Protein AF-A0A068QUJ1-F1 (afdb_monomer_lite)

Foldseek 3Di:
DDWDDDPNDIDDDAQLVCLLQLFAGQDPVRHGWDWAFQQQAAPGDTDTHHPVCCVVCVVVRDPDDPVDDRNHDPVVVSVVSSVVSSVVSVVVD

Sequence (93 aa):
MTTWRDKGKVIRGTNIERMASGRAPVGYDGKAVNLHHMLQTQHGPIAELSQTFHKTNHKAIHINPNTIPSGIDRAAFNKWREQYWMNRAGDFK

pLDDT: mean 95.73, std 3.54, range [78.56, 98.62]

InterPro domains:
  IPR026834 LHH [PF14411] (14-90)

Secondary structure (DSSP, 8-state):
-EEEEETTEEEEE-HHHHHHTT-PPB-TTSSBPEEEETTSBTTS-EEEE-HHHHHHTHHHH--S-TTSPPBS-HHHHHHHHHHHHHHHGGGG-

Organism: NCBI:txid351671

Radius of gyration: 14.4 Å; chains: 1; bounding box: 30×28×36 Å

Structure (mmCIF, N/CA/C/O backbone):
data_AF-A0A068QUJ1-F1
#
_entry.id   AF-A0A068QUJ1-F1
#
loop_
_atom_site.group_PDB
_atom_site.id
_atom_site.type_symbol
_atom_site.label_atom_id
_atom_site.label_alt_id
_atom_site.label_comp_id
_atom_site.label_asym_id
_atom_site.label_entity_id
_atom_site.label_seq_id
_atom_site.pdbx_PDB_ins_code
_atom_site.Cartn_x
_atom_site.Cartn_y
_atom_site.Cartn_z
_atom_site.occupancy
_atom_site.B_iso_or_equiv
_atom_site.auth_seq_id
_atom_site.auth_comp_id
_atom_site.auth_asym_id
_atom_site.auth_atom_id
_atom_site.pdbx_PDB_model_num
ATOM 1 N N . MET A 1 1 ? -5.888 1.557 17.764 1.00 84.12 1 MET A N 1
ATOM 2 C CA . MET A 1 1 ? -6.835 2.467 17.076 1.00 84.12 1 MET A CA 1
ATOM 3 C C . MET A 1 1 ? -6.077 3.370 16.113 1.00 84.12 1 MET A C 1
ATOM 5 O O . MET A 1 1 ? -4.933 3.703 16.383 1.00 84.12 1 MET A O 1
ATOM 9 N N . THR A 1 2 ? -6.711 3.751 15.009 1.00 95.19 2 THR A N 1
ATOM 10 C CA . THR A 1 2 ? -6.222 4.645 13.953 1.00 95.19 2 THR A CA 1
ATOM 11 C C . THR A 1 2 ? -7.052 5.926 13.909 1.00 95.19 2 THR A C 1
ATOM 13 O O . THR A 1 2 ? -8.138 5.979 14.487 1.00 95.19 2 THR A O 1
ATOM 16 N N . THR A 1 3 ? -6.552 6.938 13.197 1.00 96.50 3 THR A N 1
ATOM 17 C CA . THR A 1 3 ? -7.232 8.226 13.020 1.00 96.50 3 THR A CA 1
ATOM 18 C C . THR A 1 3 ? -7.199 8.646 11.549 1.00 96.50 3 THR A C 1
ATOM 20 O O . THR A 1 3 ? -6.163 8.513 10.890 1.00 96.50 3 THR A O 1
ATOM 23 N N . TRP A 1 4 ? -8.306 9.154 11.005 1.00 95.44 4 TRP A N 1
ATOM 24 C CA . TRP A 1 4 ? -8.354 9.737 9.656 1.00 95.44 4 TRP A CA 1
ATOM 25 C C . TRP A 1 4 ? -9.283 10.942 9.580 1.00 95.44 4 TRP A C 1
ATOM 27 O O . TRP A 1 4 ? -10.076 11.193 10.482 1.00 95.44 4 TRP A O 1
ATOM 37 N N . ARG A 1 5 ? -9.160 11.701 8.486 1.00 95.44 5 ARG A N 1
ATOM 38 C CA . ARG A 1 5 ? -10.080 12.787 8.151 1.00 95.44 5 ARG A CA 1
ATOM 39 C C . ARG A 1 5 ? -11.075 12.328 7.093 1.00 95.44 5 ARG A C 1
ATOM 41 O O . ARG A 1 5 ? -10.680 11.736 6.084 1.00 95.44 5 ARG A O 1
ATOM 48 N N . ASP A 1 6 ? -12.342 12.641 7.313 1.00 93.38 6 ASP A N 1
ATOM 49 C CA . ASP A 1 6 ? -13.415 12.457 6.342 1.00 93.38 6 ASP A CA 1
ATOM 50 C C . ASP A 1 6 ? -14.350 13.665 6.369 1.00 93.38 6 ASP A C 1
ATOM 52 O O . ASP A 1 6 ? -14.821 14.061 7.434 1.00 93.38 6 ASP A O 1
ATOM 56 N N . LYS A 1 7 ? -14.549 14.305 5.209 1.00 92.62 7 LYS A N 1
ATOM 57 C CA . LYS A 1 7 ? -15.375 15.522 5.062 1.00 92.62 7 LYS A CA 1
ATOM 58 C C . LYS A 1 7 ? -15.114 16.576 6.158 1.00 92.62 7 LYS A C 1
ATOM 60 O O . LYS A 1 7 ? -16.035 17.128 6.751 1.00 92.62 7 LYS A O 1
ATOM 65 N N . GLY A 1 8 ? -13.837 16.808 6.473 1.00 93.25 8 GLY A N 1
ATOM 66 C CA . GLY A 1 8 ? -13.393 17.772 7.490 1.00 93.25 8 GLY A CA 1
ATOM 67 C C . GLY A 1 8 ? -13.429 17.280 8.944 1.00 93.25 8 GLY A C 1
ATOM 68 O O . GLY A 1 8 ? -12.813 17.911 9.800 1.00 93.25 8 GLY A O 1
ATOM 69 N N . LYS A 1 9 ? -14.057 16.137 9.238 1.00 96.38 9 LYS A N 1
ATOM 70 C CA . LYS A 1 9 ? -14.143 15.562 10.589 1.00 96.38 9 LYS A CA 1
ATOM 71 C C . LYS A 1 9 ? -13.001 14.588 10.855 1.00 96.38 9 LYS A C 1
ATOM 73 O O . LYS A 1 9 ? -12.581 13.857 9.960 1.00 96.38 9 LYS A O 1
ATOM 78 N N . VAL A 1 10 ? -12.505 14.569 12.091 1.00 97.00 10 VAL A N 1
ATOM 79 C CA . VAL A 1 10 ? -11.523 13.582 12.559 1.00 97.00 10 VAL A CA 1
ATOM 80 C C . VAL A 1 10 ? -12.272 12.375 13.114 1.00 97.00 10 VAL A C 1
ATOM 82 O O . VAL A 1 10 ? -13.053 12.513 14.050 1.00 97.00 10 VAL A O 1
ATOM 85 N N . ILE A 1 11 ? -12.020 11.201 12.545 1.00 97.25 11 ILE A N 1
ATOM 86 C CA . ILE A 1 11 ? -12.602 9.923 12.960 1.00 97.25 11 ILE A CA 1
ATOM 87 C C . ILE A 1 11 ? -11.507 9.083 13.617 1.00 97.25 11 ILE A C 1
ATOM 89 O O . ILE A 1 11 ? -10.367 9.077 13.146 1.00 97.25 11 ILE A O 1
ATOM 93 N N . ARG A 1 12 ? -11.852 8.378 14.699 1.00 97.75 12 ARG A N 1
ATOM 94 C CA . ARG A 1 12 ? -10.996 7.389 15.367 1.00 97.75 12 ARG A CA 1
ATOM 95 C C . ARG A 1 12 ? -11.670 6.023 15.282 1.00 97.75 12 ARG A C 1
ATOM 97 O O . ARG A 1 12 ? -12.863 5.939 15.540 1.00 97.75 12 ARG A O 1
ATOM 104 N N . GLY A 1 13 ? -10.914 4.984 14.940 1.00 97.38 13 GLY A N 1
ATOM 105 C CA . GLY A 1 13 ? -11.456 3.630 14.781 1.00 97.38 13 GLY A CA 1
ATOM 106 C C . GLY A 1 13 ? -10.387 2.567 14.536 1.00 97.38 13 GLY A C 1
ATOM 107 O O . GLY A 1 13 ? -9.191 2.850 14.491 1.00 97.38 13 GLY A O 1
ATOM 108 N N . THR A 1 14 ? -10.793 1.317 14.400 1.00 97.75 14 THR A N 1
ATOM 109 C CA . THR A 1 14 ? -9.955 0.166 14.043 1.00 97.75 14 THR A CA 1
ATOM 110 C C . THR A 1 14 ? -9.431 0.254 12.601 1.00 97.75 14 THR A C 1
ATOM 112 O O . THR A 1 14 ? -9.826 1.121 11.819 1.00 97.75 14 THR A O 1
ATOM 115 N N . ASN A 1 15 ? -8.519 -0.650 12.225 1.00 97.69 15 ASN A N 1
ATOM 116 C CA . ASN A 1 15 ? -8.104 -0.788 10.825 1.00 97.69 15 ASN A CA 1
ATOM 117 C C . ASN A 1 15 ? -9.247 -1.279 9.929 1.00 97.69 15 ASN A C 1
ATOM 119 O O . ASN A 1 15 ? -9.333 -0.846 8.785 1.00 97.69 15 ASN A O 1
ATOM 123 N N . ILE A 1 16 ? -10.135 -2.127 10.453 1.00 97.88 16 ILE A N 1
ATOM 124 C CA . ILE A 1 16 ? -11.291 -2.644 9.714 1.00 97.88 16 ILE A CA 1
ATOM 125 C C . ILE A 1 16 ? -12.243 -1.492 9.365 1.00 97.88 16 ILE A C 1
ATOM 127 O O . ILE A 1 16 ? -12.604 -1.327 8.204 1.00 97.88 16 ILE A O 1
ATOM 131 N N . GLU A 1 17 ? -12.570 -0.624 10.327 1.00 97.81 17 GLU A N 1
ATOM 132 C CA . GLU A 1 17 ? -13.421 0.556 10.089 1.00 97.81 17 GLU A CA 1
ATOM 133 C C . GLU A 1 17 ? -12.766 1.561 9.132 1.00 97.81 17 GLU A C 1
ATOM 135 O O . GLU A 1 17 ? -13.423 2.131 8.259 1.00 97.81 17 GLU A O 1
ATOM 140 N N . ARG A 1 18 ? -11.445 1.751 9.246 1.00 97.94 18 ARG A N 1
ATOM 141 C CA . ARG A 1 18 ? -10.683 2.588 8.314 1.00 97.94 18 ARG A CA 1
ATOM 142 C C . ARG A 1 18 ? -10.767 2.046 6.883 1.00 97.94 18 ARG A C 1
ATOM 144 O O . ARG A 1 18 ? -11.052 2.820 5.968 1.00 97.94 18 ARG A O 1
ATOM 151 N N . MET A 1 19 ? -10.575 0.740 6.701 1.00 98.19 19 MET A N 1
ATOM 152 C CA . MET A 1 19 ? -10.696 0.059 5.407 1.00 98.19 19 MET A CA 1
ATOM 153 C C . MET A 1 19 ? -12.113 0.121 4.842 1.00 98.19 19 MET A C 1
ATOM 155 O O . MET A 1 19 ? -12.275 0.464 3.674 1.00 98.19 19 MET A O 1
ATOM 159 N N . ALA A 1 20 ? -13.137 -0.075 5.676 1.00 97.44 20 ALA A N 1
ATOM 160 C CA . ALA A 1 20 ? -14.540 0.065 5.281 1.00 97.44 20 ALA A CA 1
ATOM 161 C C . ALA A 1 20 ? -14.884 1.477 4.761 1.00 97.44 20 ALA A C 1
ATOM 163 O O . ALA A 1 20 ? -15.832 1.640 4.001 1.00 97.44 20 ALA A O 1
ATOM 164 N N . SER A 1 21 ? -14.089 2.497 5.110 1.00 97.00 21 SER A N 1
ATOM 165 C CA . SER A 1 21 ? -14.188 3.854 4.548 1.00 97.00 21 SER A CA 1
ATOM 166 C C . SER A 1 21 ? -13.382 4.073 3.251 1.00 97.00 21 SER A C 1
ATOM 168 O O . SER A 1 21 ? -13.201 5.217 2.833 1.00 97.00 21 SER A O 1
ATOM 170 N N . GLY A 1 22 ? -12.837 3.011 2.646 1.00 97.44 22 GLY A N 1
ATOM 171 C CA . GLY A 1 22 ? -12.024 3.048 1.421 1.00 97.44 22 GLY A CA 1
ATOM 172 C C . GLY A 1 22 ? -10.562 3.449 1.622 1.00 97.44 22 GLY A C 1
ATOM 173 O O . GLY A 1 22 ? -9.857 3.763 0.663 1.00 97.44 22 GLY A O 1
ATOM 174 N N . ARG A 1 23 ? -10.075 3.473 2.865 1.00 98.00 23 ARG A N 1
ATOM 175 C CA . ARG A 1 23 ? -8.717 3.929 3.196 1.00 98.00 23 ARG A CA 1
ATOM 176 C C . ARG A 1 23 ? -7.833 2.751 3.569 1.00 98.00 23 ARG A C 1
ATOM 178 O O . ARG A 1 23 ? -8.240 1.890 4.336 1.00 98.00 23 ARG A O 1
ATOM 185 N N . ALA A 1 24 ? -6.582 2.777 3.117 1.00 98.25 24 ALA A N 1
ATOM 186 C CA . ALA A 1 24 ? -5.600 1.776 3.515 1.00 98.25 24 ALA A CA 1
ATOM 187 C C . ALA A 1 24 ? -5.481 1.679 5.048 1.00 98.25 24 ALA A C 1
ATOM 189 O O . ALA A 1 24 ? -5.490 2.726 5.720 1.00 98.25 24 ALA A O 1
ATOM 190 N N . PRO A 1 25 ? -5.332 0.464 5.603 1.00 98.25 25 PRO A N 1
ATOM 191 C CA . PRO A 1 25 ? -5.069 0.282 7.020 1.00 98.25 25 PRO A CA 1
ATOM 192 C C . PRO A 1 25 ? -3.708 0.882 7.389 1.00 98.25 25 PRO A C 1
ATOM 194 O O . PRO A 1 25 ? -2.846 1.120 6.538 1.00 98.25 25 PRO A O 1
ATOM 197 N N . VAL A 1 26 ? -3.510 1.136 8.678 1.00 98.38 26 VAL A N 1
ATOM 198 C CA . VAL A 1 26 ? -2.200 1.466 9.240 1.00 98.38 26 VAL A CA 1
ATOM 199 C C . VAL A 1 26 ? -1.438 0.160 9.459 1.00 98.38 26 VAL A C 1
ATOM 201 O O . VAL A 1 26 ? -1.902 -0.709 10.198 1.00 98.38 26 VAL A O 1
ATOM 204 N N . GLY A 1 27 ? -0.300 0.016 8.786 1.00 97.50 27 GLY A N 1
ATOM 205 C CA . GLY A 1 27 ? 0.606 -1.119 8.892 1.00 97.50 27 GLY A CA 1
ATOM 206 C C . GLY A 1 27 ? 1.449 -1.092 10.167 1.00 97.50 27 GLY A C 1
ATOM 207 O O . GLY A 1 27 ? 1.404 -0.147 10.957 1.00 97.50 27 GLY A O 1
ATOM 208 N N . TYR A 1 28 ? 2.256 -2.141 10.348 1.00 96.88 28 TYR A N 1
ATOM 209 C CA . TYR A 1 28 ? 3.113 -2.322 11.528 1.00 96.88 28 TYR A CA 1
ATOM 210 C C . TYR A 1 28 ? 4.156 -1.207 11.708 1.00 96.88 28 TYR A C 1
ATOM 212 O O . TYR A 1 28 ? 4.659 -0.999 12.806 1.00 96.88 28 TYR A O 1
ATOM 220 N N . ASP A 1 29 ? 4.474 -0.476 10.639 1.00 98.00 29 ASP A N 1
ATOM 221 C CA . ASP A 1 29 ? 5.405 0.651 10.639 1.00 98.00 29 ASP A CA 1
ATOM 222 C C . ASP A 1 29 ? 4.729 1.997 10.962 1.00 98.00 29 ASP A C 1
ATOM 224 O O . ASP A 1 29 ? 5.320 3.059 10.761 1.00 98.00 29 ASP A O 1
ATOM 228 N N . GLY A 1 30 ? 3.475 1.965 11.428 1.00 97.69 30 GLY A N 1
ATOM 229 C CA . GLY A 1 30 ? 2.695 3.147 11.799 1.00 97.69 30 GLY A CA 1
ATOM 230 C C . GLY A 1 30 ? 2.215 3.981 10.608 1.00 97.69 30 GLY A C 1
ATOM 231 O O . GLY A 1 30 ? 1.691 5.080 10.797 1.00 97.69 30 GLY A O 1
ATOM 232 N N . LYS A 1 31 ? 2.375 3.478 9.381 1.00 97.81 31 LYS A N 1
ATOM 233 C CA . LYS A 1 31 ? 2.062 4.177 8.129 1.00 97.81 31 LYS A CA 1
ATOM 234 C C . LYS A 1 31 ? 0.979 3.455 7.338 1.00 97.81 31 LYS A C 1
ATOM 236 O O . LYS A 1 31 ? 0.640 2.317 7.629 1.00 97.81 31 LYS A O 1
ATOM 241 N N . ALA A 1 32 ? 0.411 4.112 6.331 1.00 98.06 32 ALA A N 1
ATOM 242 C CA . ALA A 1 32 ? -0.591 3.479 5.478 1.00 98.06 32 ALA A CA 1
ATOM 243 C C . ALA A 1 32 ? 0.025 2.329 4.662 1.00 98.06 32 ALA A C 1
ATOM 245 O O . ALA A 1 32 ? 1.069 2.506 4.031 1.00 98.06 32 ALA A O 1
ATOM 246 N N . VAL A 1 33 ? -0.637 1.172 4.632 1.00 98.62 33 VAL A N 1
ATOM 247 C CA . VAL A 1 33 ? -0.257 0.062 3.745 1.00 98.62 33 VAL A CA 1
ATOM 248 C C . VAL A 1 33 ? -0.366 0.508 2.283 1.00 98.62 33 VAL A C 1
ATOM 250 O O . VAL A 1 33 ? -1.281 1.232 1.890 1.00 98.62 33 VAL A O 1
ATOM 253 N N . ASN A 1 34 ? 0.617 0.122 1.478 1.00 98.50 34 ASN A N 1
ATOM 254 C CA . ASN A 1 34 ? 0.715 0.446 0.059 1.00 98.50 34 ASN A CA 1
ATOM 255 C C . ASN A 1 34 ? 0.212 -0.745 -0.767 1.00 98.50 34 ASN A C 1
ATOM 257 O O . ASN A 1 34 ? 0.544 -1.885 -0.457 1.00 98.50 34 ASN A O 1
ATOM 261 N N . LEU A 1 35 ? -0.546 -0.474 -1.833 1.00 98.25 35 LEU A N 1
ATOM 262 C CA . LEU A 1 35 ? -0.840 -1.451 -2.885 1.00 98.25 35 LEU A CA 1
ATOM 263 C C . LEU A 1 35 ? 0.189 -1.275 -4.002 1.00 98.25 35 LEU A C 1
ATOM 265 O O . LEU A 1 35 ? 0.175 -0.264 -4.708 1.00 98.25 35 LEU A O 1
ATOM 269 N N . HIS A 1 36 ? 1.103 -2.229 -4.124 1.00 97.50 36 HIS A N 1
ATOM 270 C CA . HIS A 1 36 ? 2.202 -2.195 -5.079 1.00 97.50 36 HIS A CA 1
ATOM 271 C C . HIS A 1 36 ? 1.891 -3.056 -6.306 1.00 97.50 36 HIS A C 1
ATOM 273 O O . HIS A 1 36 ? 1.462 -4.197 -6.161 1.00 97.50 36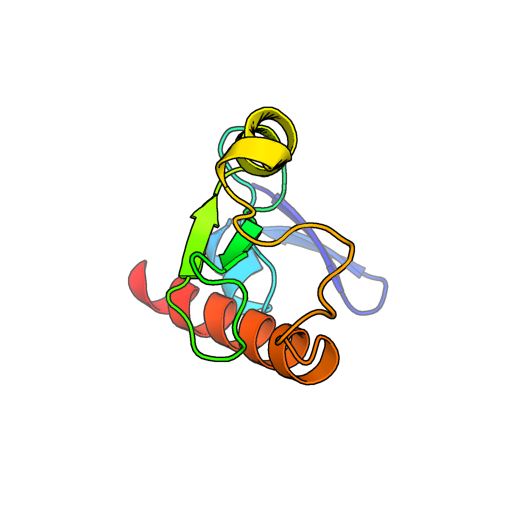 HIS A O 1
ATOM 279 N N . HIS A 1 37 ? 2.134 -2.523 -7.506 1.00 96.19 37 HIS A N 1
ATOM 280 C CA . HIS A 1 37 ? 2.000 -3.275 -8.756 1.00 96.19 37 HIS A CA 1
ATOM 281 C C . HIS A 1 37 ? 3.286 -4.035 -9.059 1.00 96.19 37 HIS A C 1
ATOM 283 O O . HIS A 1 37 ? 4.287 -3.409 -9.401 1.00 96.19 37 HIS A O 1
ATOM 289 N N . MET A 1 38 ? 3.222 -5.365 -9.045 1.00 94.50 38 MET A N 1
ATOM 290 C CA . MET A 1 38 ? 4.396 -6.220 -9.257 1.00 94.50 38 MET A CA 1
ATOM 291 C C . MET A 1 38 ? 4.964 -6.112 -10.682 1.00 94.50 38 MET A C 1
ATOM 293 O O . MET A 1 38 ? 6.170 -6.200 -10.878 1.00 94.50 38 MET A O 1
ATOM 297 N N . LEU A 1 39 ? 4.093 -5.910 -11.679 1.00 92.88 39 LEU A N 1
ATOM 298 C CA . LEU A 1 39 ? 4.468 -5.811 -13.099 1.00 92.88 39 LEU A CA 1
ATOM 299 C C . LEU A 1 39 ? 4.365 -4.383 -13.660 1.00 92.88 39 LEU A C 1
ATOM 301 O O . LEU A 1 39 ? 4.553 -4.176 -14.853 1.00 92.88 39 LEU A O 1
ATOM 305 N N . GLN A 1 40 ? 4.026 -3.398 -12.820 1.00 90.94 40 GLN A N 1
ATOM 306 C CA . GLN A 1 40 ? 3.800 -1.997 -13.218 1.00 90.94 40 GLN A CA 1
ATOM 307 C C . GLN A 1 40 ? 2.819 -1.795 -14.396 1.00 90.94 40 GLN A C 1
ATOM 309 O O . GLN A 1 40 ? 2.923 -0.824 -15.148 1.00 90.94 40 GLN A O 1
ATOM 314 N N . THR A 1 41 ? 1.828 -2.679 -14.519 1.00 93.19 41 THR A N 1
ATOM 315 C CA . THR A 1 41 ? 0.719 -2.597 -15.481 1.00 93.19 41 THR A CA 1
ATOM 316 C C . THR A 1 41 ? -0.617 -2.450 -14.756 1.00 93.19 41 THR A C 1
ATOM 318 O O . THR A 1 41 ? -0.770 -2.939 -13.640 1.00 93.19 41 THR A O 1
ATOM 321 N N . GLN A 1 42 ? -1.601 -1.819 -15.400 1.00 92.94 42 GLN A N 1
ATOM 322 C CA . GLN A 1 42 ? -2.923 -1.526 -14.826 1.00 92.94 42 GLN A CA 1
ATOM 323 C C . GLN A 1 42 ? -3.640 -2.735 -14.197 1.00 92.94 42 GLN A C 1
ATOM 325 O O . GLN A 1 42 ? -4.319 -2.585 -13.185 1.00 92.94 42 GLN A O 1
ATOM 330 N N . HIS A 1 43 ? -3.518 -3.916 -14.808 1.00 92.25 43 HIS A N 1
ATOM 331 C CA . HIS A 1 43 ? -4.203 -5.145 -14.383 1.00 92.25 43 HIS A CA 1
ATOM 332 C C . HIS A 1 43 ? -3.236 -6.203 -13.835 1.00 92.25 43 HIS A C 1
ATOM 334 O O . HIS A 1 43 ? -3.591 -7.375 -13.722 1.00 92.25 43 HIS A O 1
ATOM 340 N N . GLY A 1 44 ? -1.995 -5.808 -13.540 1.00 92.88 44 GLY A N 1
ATOM 341 C CA . GLY A 1 44 ? -0.993 -6.708 -12.986 1.00 92.88 44 GLY A CA 1
ATOM 342 C C . GLY A 1 44 ? -1.294 -7.106 -11.534 1.00 92.88 44 GLY A C 1
ATOM 343 O O . GLY A 1 44 ? -2.070 -6.431 -10.852 1.00 92.88 44 GLY A O 1
ATOM 344 N N . PRO A 1 45 ? -0.650 -8.172 -11.026 1.00 96.00 45 PRO A N 1
ATOM 345 C CA . PRO A 1 45 ? -0.770 -8.575 -9.629 1.00 96.00 45 PRO A CA 1
ATOM 346 C C . PRO A 1 45 ? -0.402 -7.449 -8.654 1.00 96.00 45 PRO A C 1
ATOM 348 O O . PRO A 1 45 ? 0.542 -6.684 -8.892 1.00 96.00 45 PRO A O 1
ATOM 351 N N . ILE A 1 46 ? -1.128 -7.394 -7.534 1.00 97.81 46 ILE A N 1
ATOM 352 C CA . ILE A 1 46 ? -0.949 -6.411 -6.463 1.00 97.81 46 ILE A CA 1
ATOM 353 C C . ILE A 1 46 ? -0.413 -7.091 -5.203 1.00 97.81 46 ILE A C 1
ATOM 355 O O . ILE A 1 46 ? -0.908 -8.144 -4.808 1.00 97.81 46 ILE A O 1
ATOM 359 N N . ALA A 1 47 ? 0.555 -6.452 -4.547 1.00 97.88 47 ALA A N 1
ATOM 360 C CA . ALA A 1 47 ? 1.025 -6.822 -3.215 1.00 97.88 47 ALA A CA 1
ATOM 361 C C . ALA A 1 47 ? 0.718 -5.717 -2.193 1.00 97.88 47 ALA A C 1
ATOM 363 O O . ALA A 1 47 ? 0.946 -4.532 -2.451 1.00 97.88 47 ALA A O 1
ATOM 364 N N . GLU A 1 48 ? 0.238 -6.107 -1.012 1.00 98.31 48 GLU A N 1
ATOM 365 C CA . GLU A 1 48 ? 0.132 -5.226 0.153 1.00 98.31 48 GLU A CA 1
ATOM 366 C C . GLU A 1 48 ? 1.502 -5.119 0.840 1.00 98.31 48 GLU A C 1
ATOM 368 O O . GLU A 1 48 ? 2.038 -6.113 1.325 1.00 98.31 48 GLU A O 1
ATOM 373 N N . LEU A 1 49 ? 2.082 -3.918 0.893 1.00 98.38 49 LEU A N 1
ATOM 374 C CA . LEU A 1 49 ? 3.408 -3.675 1.472 1.00 98.38 49 LEU A CA 1
ATOM 375 C C . LEU A 1 49 ? 3.354 -2.584 2.543 1.00 98.38 49 LEU A C 1
ATOM 377 O O . LEU A 1 49 ? 2.596 -1.618 2.429 1.00 98.38 49 LEU A O 1
ATOM 381 N N . SER A 1 50 ? 4.215 -2.671 3.559 1.00 98.56 50 SER A N 1
ATOM 382 C CA . SER A 1 50 ? 4.436 -1.521 4.443 1.00 98.56 50 SER A CA 1
ATOM 383 C C . SER A 1 50 ? 5.042 -0.360 3.652 1.00 98.56 50 SER A C 1
ATOM 385 O O . SER A 1 50 ? 5.806 -0.559 2.700 1.00 98.56 50 SER A O 1
ATOM 387 N N . GLN A 1 51 ? 4.729 0.876 4.047 1.00 98.44 51 GLN A N 1
ATOM 388 C CA . GLN A 1 51 ? 5.283 2.050 3.369 1.00 98.44 51 GLN A CA 1
ATOM 389 C C . GLN A 1 51 ? 6.814 2.070 3.476 1.00 98.44 51 GLN A C 1
ATOM 391 O O . GLN A 1 51 ? 7.508 2.471 2.539 1.00 98.44 51 GLN A O 1
ATOM 396 N N . THR A 1 52 ? 7.347 1.639 4.618 1.00 98.44 52 THR A N 1
ATOM 397 C CA . THR A 1 52 ? 8.789 1.582 4.859 1.00 98.44 52 THR A CA 1
ATOM 398 C C . THR A 1 52 ? 9.461 0.564 3.941 1.00 98.44 52 THR A C 1
ATOM 400 O O . THR A 1 52 ? 10.440 0.919 3.290 1.00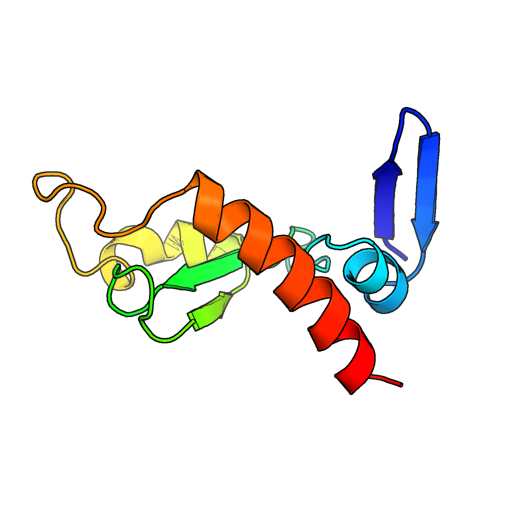 98.44 52 THR A O 1
ATOM 403 N N . PHE A 1 53 ? 8.909 -0.646 3.789 1.00 98.5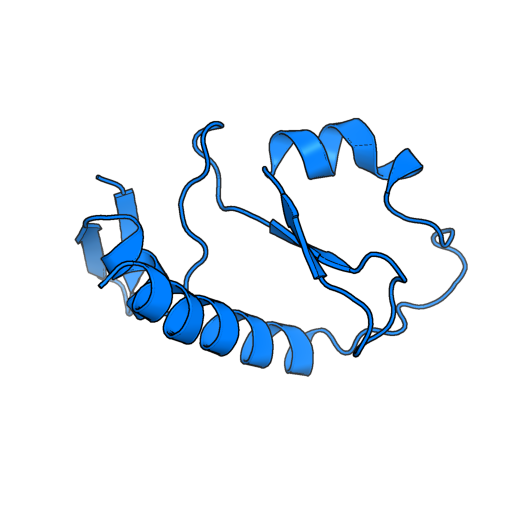0 53 PHE A N 1
ATOM 404 C CA . PHE A 1 53 ? 9.445 -1.629 2.842 1.00 98.50 53 PHE A CA 1
ATOM 405 C C . PHE A 1 53 ? 9.406 -1.107 1.401 1.00 98.50 53 PHE A C 1
ATOM 407 O O . PHE A 1 53 ? 10.419 -1.169 0.704 1.00 98.50 53 PHE A O 1
ATOM 414 N N . HIS A 1 54 ? 8.268 -0.545 0.977 1.00 98.06 54 HIS A N 1
ATOM 415 C CA . HIS A 1 54 ? 8.092 -0.014 -0.376 1.00 98.06 54 HIS A CA 1
ATOM 416 C C . HIS A 1 54 ? 9.113 1.087 -0.705 1.00 98.06 54 HIS A C 1
ATOM 418 O O . HIS A 1 54 ? 9.671 1.125 -1.800 1.00 98.06 54 HIS A O 1
ATOM 424 N N . LYS A 1 55 ? 9.395 1.975 0.258 1.00 97.75 55 LYS A N 1
ATOM 425 C CA . LYS A 1 55 ? 10.368 3.060 0.083 1.00 97.75 55 LYS A CA 1
ATOM 426 C C . LYS A 1 55 ? 11.807 2.546 0.077 1.00 97.75 55 LYS A C 1
ATOM 428 O O . LYS A 1 55 ? 12.569 2.904 -0.818 1.00 97.75 55 LYS A O 1
ATOM 433 N N . THR A 1 56 ? 12.18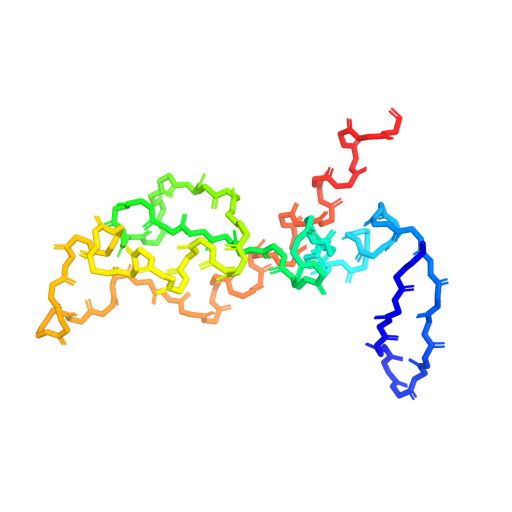4 1.734 1.061 1.00 98.25 56 THR A N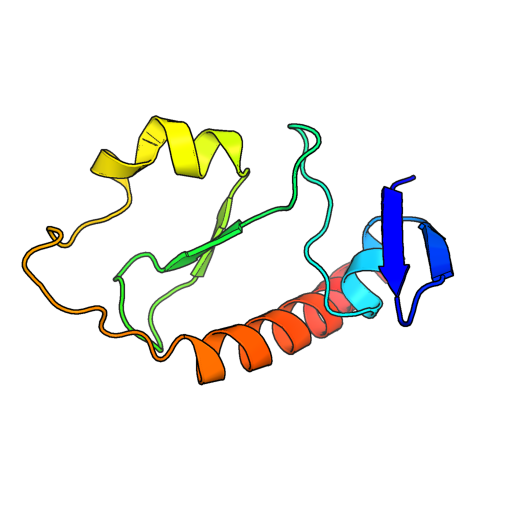 1
ATOM 434 C CA . THR A 1 56 ? 13.568 1.262 1.219 1.00 98.25 56 THR A CA 1
ATOM 435 C C . THR A 1 56 ? 13.991 0.359 0.063 1.00 98.25 56 THR A C 1
ATOM 437 O O . THR A 1 56 ? 15.118 0.461 -0.410 1.00 98.25 56 THR A O 1
ATOM 440 N N . ASN A 1 57 ? 13.074 -0.463 -0.453 1.00 97.75 57 ASN A N 1
ATOM 441 C CA . ASN A 1 57 ? 13.355 -1.416 -1.527 1.00 97.75 57 ASN A CA 1
ATOM 442 C C . ASN A 1 57 ? 12.906 -0.923 -2.908 1.00 97.75 57 ASN A C 1
ATOM 444 O O . ASN A 1 57 ? 12.825 -1.722 -3.837 1.00 97.75 57 ASN A O 1
ATOM 448 N N . HIS A 1 58 ? 12.629 0.378 -3.074 1.00 94.69 58 HIS A N 1
ATOM 449 C CA . HIS A 1 58 ? 12.035 0.938 -4.293 1.00 94.69 58 HIS A CA 1
ATOM 450 C C . HIS A 1 58 ? 12.719 0.459 -5.581 1.00 94.69 58 HIS A C 1
ATOM 452 O O . HIS A 1 58 ? 12.034 0.096 -6.531 1.00 94.69 58 HIS A O 1
ATOM 458 N N . LYS A 1 59 ? 14.057 0.458 -5.630 1.00 94.00 59 LYS A N 1
ATOM 459 C CA . LYS A 1 59 ? 14.816 0.041 -6.823 1.00 94.00 59 LYS A CA 1
ATOM 460 C C . LYS A 1 59 ? 14.680 -1.451 -7.138 1.00 94.00 59 LYS A C 1
ATOM 462 O O . LYS A 1 59 ? 14.783 -1.819 -8.296 1.00 94.00 59 LYS A O 1
ATOM 467 N N . ALA A 1 60 ? 14.479 -2.288 -6.124 1.00 95.50 60 ALA A N 1
ATOM 468 C CA . ALA A 1 60 ? 14.352 -3.731 -6.296 1.00 95.50 60 ALA A CA 1
ATOM 469 C C . ALA A 1 60 ? 12.941 -4.141 -6.743 1.00 95.50 60 ALA A C 1
ATOM 471 O O . ALA A 1 60 ? 12.793 -5.128 -7.453 1.00 95.50 60 ALA A O 1
ATOM 472 N N . ILE A 1 61 ? 11.912 -3.396 -6.327 1.00 95.31 61 ILE A N 1
ATOM 473 C CA . ILE A 1 61 ? 10.506 -3.765 -6.566 1.00 95.31 61 ILE A CA 1
ATOM 474 C C . ILE A 1 61 ? 9.879 -3.057 -7.776 1.00 95.31 61 ILE A C 1
ATOM 476 O O . ILE A 1 61 ? 8.852 -3.496 -8.275 1.00 95.31 61 ILE A O 1
ATOM 480 N N . HIS A 1 62 ? 10.476 -1.972 -8.277 1.00 93.94 62 HIS A N 1
ATOM 481 C CA . HIS A 1 62 ? 10.027 -1.314 -9.508 1.00 93.94 62 HIS A CA 1
ATOM 482 C C . HIS A 1 62 ? 10.893 -1.764 -10.683 1.00 93.94 62 HIS A C 1
ATOM 484 O O . HIS A 1 62 ? 12.019 -1.300 -10.844 1.00 93.94 62 HIS A O 1
ATOM 490 N N . ILE A 1 63 ? 10.351 -2.682 -11.483 1.00 92.19 63 ILE A N 1
ATOM 491 C CA . ILE A 1 63 ? 11.075 -3.370 -12.560 1.00 92.19 63 ILE A CA 1
ATOM 492 C C . ILE A 1 63 ? 11.370 -2.484 -13.779 1.00 92.19 63 ILE A C 1
ATOM 494 O O . ILE A 1 63 ? 12.360 -2.705 -14.473 1.00 92.19 63 ILE A O 1
ATOM 498 N N . ASN A 1 64 ? 10.543 -1.470 -14.035 1.00 91.81 64 ASN A N 1
ATOM 499 C CA . ASN A 1 64 ? 10.717 -0.545 -15.145 1.00 91.81 64 ASN A CA 1
ATOM 500 C C . ASN A 1 64 ? 11.514 0.685 -14.695 1.00 91.81 64 ASN A C 1
ATOM 502 O O . ASN A 1 64 ? 11.226 1.265 -13.639 1.00 91.81 64 ASN A O 1
ATOM 506 N N . PRO A 1 65 ? 12.470 1.150 -15.515 1.00 88.69 65 PRO A N 1
ATOM 507 C CA . PRO A 1 65 ? 13.124 2.427 -15.291 1.00 88.69 65 PRO A CA 1
ATOM 508 C C . PRO A 1 65 ? 12.148 3.590 -15.507 1.00 88.69 65 PRO A C 1
ATOM 510 O O . PRO A 1 65 ? 11.171 3.487 -16.247 1.00 88.69 65 PRO A O 1
ATOM 513 N N . ASN A 1 66 ? 12.476 4.751 -14.935 1.00 86.06 66 ASN A N 1
ATOM 514 C CA . ASN A 1 66 ? 11.678 5.979 -15.070 1.00 86.06 66 ASN A CA 1
ATOM 515 C C . ASN A 1 66 ? 11.601 6.524 -16.511 1.00 86.06 66 ASN A C 1
ATOM 517 O O . ASN A 1 66 ? 10.868 7.475 -16.764 1.00 86.06 66 ASN A O 1
ATOM 521 N N . THR A 1 67 ? 12.373 5.960 -17.443 1.00 92.56 67 THR A N 1
ATOM 522 C CA . THR A 1 67 ? 12.318 6.282 -18.875 1.00 92.56 67 THR A CA 1
ATOM 523 C C . THR A 1 67 ? 11.135 5.622 -19.583 1.00 92.56 67 THR A C 1
ATOM 525 O O . THR A 1 67 ? 10.797 6.032 -20.691 1.00 92.56 67 THR A O 1
ATOM 528 N N . ILE A 1 68 ? 10.491 4.629 -18.960 1.00 89.19 68 ILE A N 1
ATOM 529 C CA . ILE A 1 68 ? 9.274 4.001 -19.473 1.00 89.19 68 ILE A CA 1
ATOM 530 C C . ILE A 1 68 ? 8.061 4.672 -18.811 1.00 89.19 68 ILE A C 1
ATOM 532 O O . ILE A 1 68 ? 7.977 4.702 -17.579 1.00 89.19 68 ILE A O 1
ATOM 536 N N . PRO A 1 69 ? 7.101 5.201 -19.593 1.00 87.81 69 PRO A N 1
ATOM 537 C CA . PRO A 1 69 ? 5.869 5.752 -19.046 1.00 87.81 69 PRO A CA 1
ATOM 538 C C . PRO A 1 69 ? 5.095 4.737 -18.199 1.00 87.81 69 PRO A C 1
ATOM 540 O O . PRO A 1 69 ? 5.099 3.534 -18.455 1.00 87.81 69 PRO A O 1
ATOM 543 N N . SER A 1 70 ? 4.380 5.236 -17.191 1.00 88.81 70 SER A N 1
ATOM 544 C CA . SER A 1 70 ? 3.546 4.406 -16.318 1.00 88.81 70 SER A CA 1
ATOM 545 C C . SER A 1 70 ? 2.450 3.702 -17.125 1.00 88.81 70 SER A C 1
ATOM 547 O O . SER A 1 70 ? 1.548 4.365 -17.628 1.00 88.81 70 SER A O 1
ATOM 549 N N . GLY A 1 71 ? 2.445 2.367 -17.151 1.00 90.69 71 GLY A N 1
ATOM 550 C CA . GLY A 1 71 ? 1.355 1.554 -17.716 1.00 90.69 71 GLY A CA 1
ATOM 551 C C . GLY A 1 71 ? 0.106 1.480 -16.826 1.00 90.69 71 GLY A C 1
ATOM 552 O O . GLY A 1 71 ? -0.643 0.508 -16.892 1.00 90.69 71 GLY A O 1
ATOM 553 N N . ILE A 1 72 ? -0.073 2.464 -15.941 1.00 93.88 72 ILE A N 1
ATOM 554 C CA . ILE A 1 72 ? -1.108 2.518 -14.903 1.00 93.88 72 ILE A CA 1
ATOM 555 C C . ILE A 1 72 ? -1.835 3.849 -15.049 1.00 93.88 72 ILE A C 1
ATOM 557 O O . ILE A 1 72 ? -1.219 4.909 -14.891 1.00 93.88 72 ILE A O 1
ATOM 561 N N . ASP A 1 73 ? -3.144 3.785 -15.263 1.00 96.00 73 ASP A N 1
ATOM 562 C CA . ASP A 1 73 ? -4.037 4.926 -15.118 1.00 96.00 73 ASP A CA 1
ATOM 563 C C . ASP A 1 73 ? -4.224 5.204 -13.622 1.00 96.00 73 ASP A C 1
ATOM 565 O O . ASP A 1 73 ? -4.871 4.460 -12.880 1.00 96.00 73 ASP A O 1
ATOM 569 N N . ARG A 1 74 ? -3.636 6.309 -13.161 1.00 94.38 74 ARG A N 1
ATOM 570 C CA . ARG A 1 74 ? -3.650 6.687 -11.745 1.00 94.38 74 ARG A CA 1
ATOM 571 C C . ARG A 1 74 ? -5.045 7.048 -11.246 1.00 94.38 74 ARG A C 1
ATOM 573 O O . ARG A 1 74 ? -5.343 6.777 -10.084 1.00 94.38 74 ARG A O 1
ATOM 580 N N . ALA A 1 75 ? -5.895 7.637 -12.084 1.00 96.50 75 ALA A N 1
ATOM 581 C CA . ALA A 1 75 ? -7.251 7.998 -11.693 1.00 96.50 75 ALA A CA 1
ATOM 582 C C . ALA A 1 75 ? -8.119 6.742 -11.547 1.00 96.50 75 ALA A C 1
ATOM 584 O O . ALA A 1 75 ? -8.803 6.585 -10.532 1.00 96.50 75 ALA A O 1
ATOM 585 N N . ALA A 1 76 ? -8.034 5.820 -12.509 1.00 96.94 76 ALA A N 1
ATOM 586 C CA . ALA A 1 76 ? -8.718 4.532 -12.435 1.00 96.94 76 ALA A CA 1
ATOM 587 C C . ALA A 1 76 ? -8.216 3.695 -11.248 1.00 96.94 76 ALA A C 1
ATOM 589 O O . ALA A 1 76 ? -9.019 3.169 -10.477 1.00 96.94 76 ALA A O 1
ATOM 590 N N . PHE A 1 77 ? -6.896 3.635 -11.040 1.00 97.00 77 PHE A N 1
ATOM 591 C CA . PHE A 1 77 ? -6.311 2.905 -9.917 1.00 97.00 77 PHE A CA 1
ATOM 592 C C . PHE A 1 77 ? -6.722 3.482 -8.560 1.00 97.00 77 PHE A C 1
ATOM 594 O O . PHE A 1 77 ? -7.002 2.722 -7.641 1.00 97.00 77 PHE A O 1
ATOM 601 N N . ASN A 1 78 ? -6.805 4.807 -8.414 1.00 96.69 78 ASN A N 1
ATOM 602 C CA . ASN A 1 78 ? -7.243 5.415 -7.155 1.00 96.69 78 ASN A CA 1
ATOM 603 C C . ASN A 1 78 ? -8.684 5.022 -6.798 1.00 96.69 78 ASN A C 1
ATOM 605 O O . ASN A 1 78 ? -8.931 4.672 -5.645 1.00 96.69 78 ASN A O 1
ATOM 609 N N . LYS A 1 79 ? -9.595 5.006 -7.784 1.00 97.75 79 LYS A N 1
ATOM 610 C CA . LYS A 1 79 ? -10.974 4.520 -7.599 1.00 97.75 79 LYS A CA 1
ATOM 611 C C . LYS A 1 79 ? -10.995 3.039 -7.221 1.00 97.75 79 LYS A C 1
ATOM 613 O O . LYS A 1 79 ? -11.652 2.652 -6.259 1.00 97.75 79 LYS A O 1
ATOM 618 N N . TRP A 1 80 ? -10.235 2.214 -7.943 1.00 98.00 80 TRP A N 1
ATOM 619 C CA . TRP A 1 80 ? -10.138 0.783 -7.656 1.00 98.00 80 TRP A CA 1
ATOM 620 C C . TRP A 1 80 ? -9.564 0.507 -6.261 1.00 98.00 80 TRP A C 1
ATOM 622 O O . TRP A 1 80 ? -10.093 -0.327 -5.537 1.00 98.00 80 TRP A O 1
ATOM 632 N N . ARG A 1 81 ? -8.530 1.243 -5.843 1.00 98.12 81 ARG A N 1
ATOM 633 C CA . ARG A 1 81 ? -7.892 1.117 -4.525 1.00 98.12 81 ARG A CA 1
ATOM 634 C C . ARG A 1 81 ? -8.875 1.378 -3.386 1.00 98.12 81 ARG A C 1
ATOM 636 O O . ARG A 1 81 ? -8.800 0.705 -2.363 1.00 98.12 81 ARG A O 1
ATOM 643 N N . GLU A 1 82 ? -9.761 2.361 -3.529 1.00 98.19 82 GLU A N 1
ATOM 644 C CA . GLU A 1 82 ? -10.795 2.625 -2.523 1.00 98.19 82 GLU A CA 1
ATOM 645 C C . GLU A 1 82 ? -11.730 1.421 -2.382 1.00 98.19 82 GLU A C 1
ATOM 647 O O . GLU A 1 82 ? -11.911 0.917 -1.274 1.00 98.19 82 GLU A O 1
ATOM 652 N N . GLN A 1 83 ? -12.228 0.895 -3.506 1.00 98.44 83 GLN A N 1
ATOM 653 C CA . GLN A 1 83 ? -13.073 -0.299 -3.509 1.00 98.44 83 GLN A CA 1
ATOM 654 C C . GLN A 1 83 ? -12.340 -1.535 -2.971 1.00 98.44 83 GLN A C 1
ATOM 656 O O . GLN A 1 83 ? -12.924 -2.313 -2.219 1.00 98.44 83 GLN A O 1
ATOM 661 N N . TYR A 1 84 ? -11.060 -1.700 -3.315 1.00 98.50 84 TYR A N 1
ATOM 662 C CA . TYR A 1 84 ? -10.214 -2.780 -2.814 1.00 98.50 84 TYR A CA 1
ATOM 663 C C . TYR A 1 84 ? -10.214 -2.800 -1.287 1.00 98.50 84 TYR A C 1
ATOM 665 O O . TYR A 1 84 ? -10.507 -3.833 -0.696 1.00 98.50 84 TYR A O 1
ATOM 673 N N . TRP A 1 85 ? -9.954 -1.661 -0.635 1.00 98.50 85 TRP A N 1
ATOM 674 C CA . TRP A 1 85 ? -9.929 -1.609 0.827 1.00 98.50 85 TRP A CA 1
ATOM 675 C C . TRP A 1 85 ? -11.306 -1.835 1.451 1.00 98.50 85 TRP A C 1
ATOM 677 O O . TRP A 1 85 ? -11.395 -2.538 2.456 1.00 98.50 85 TRP A O 1
ATOM 687 N N . MET A 1 86 ? -12.377 -1.310 0.847 1.00 98.44 86 MET A N 1
ATOM 688 C CA . MET A 1 86 ? -13.74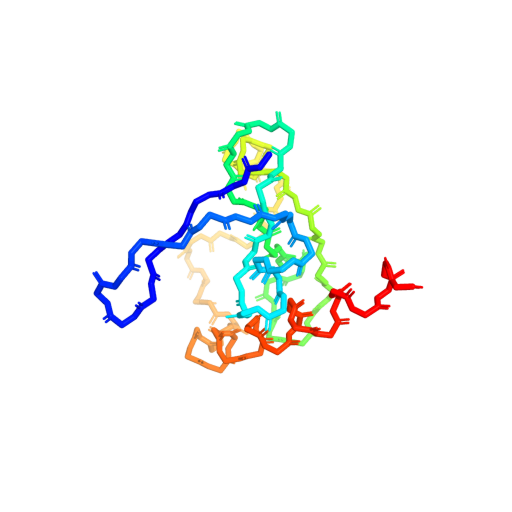0 -1.580 1.324 1.00 98.44 86 MET A CA 1
ATOM 689 C C . MET A 1 86 ? -14.063 -3.078 1.288 1.00 98.44 86 MET A C 1
ATOM 691 O O . MET A 1 86 ? -14.599 -3.607 2.259 1.00 98.44 86 MET A O 1
ATOM 695 N N . ASN A 1 87 ? -13.686 -3.765 0.205 1.00 98.31 87 ASN A N 1
ATOM 696 C CA . ASN A 1 87 ? -13.873 -5.209 0.063 1.00 98.31 87 ASN A CA 1
ATOM 697 C C . ASN A 1 87 ? -12.987 -5.984 1.044 1.00 98.31 87 ASN A C 1
ATOM 699 O O . ASN A 1 87 ? -13.482 -6.848 1.759 1.00 98.31 87 ASN A O 1
ATOM 703 N N . ARG A 1 88 ? -11.703 -5.617 1.140 1.00 98.25 88 ARG A N 1
ATOM 704 C CA . ARG A 1 88 ? -10.710 -6.237 2.029 1.00 98.25 88 ARG A CA 1
ATOM 705 C C . ARG A 1 88 ? -11.118 -6.180 3.500 1.00 98.25 88 ARG A C 1
ATOM 707 O O . ARG A 1 88 ? -10.788 -7.080 4.259 1.00 98.25 88 ARG A O 1
ATOM 714 N N . ALA A 1 89 ? -11.862 -5.151 3.915 1.00 98.00 89 ALA A N 1
ATOM 715 C CA . ALA A 1 89 ? -12.436 -5.077 5.259 1.00 98.00 89 ALA A CA 1
ATOM 716 C C . ALA A 1 89 ? -13.421 -6.221 5.563 1.00 98.00 89 ALA A C 1
ATOM 718 O O . ALA A 1 89 ? -13.591 -6.577 6.726 1.00 98.00 89 ALA A O 1
ATOM 719 N N . GLY A 1 90 ? -14.082 -6.769 4.539 1.00 97.38 90 GLY A N 1
ATOM 720 C CA . GLY A 1 90 ? -15.008 -7.895 4.655 1.00 97.38 90 GLY A CA 1
ATOM 721 C C . GLY A 1 90 ? -14.333 -9.213 5.027 1.00 97.38 90 GLY A C 1
ATOM 722 O O . GLY A 1 90 ? -14.964 -10.022 5.695 1.00 97.38 90 GLY A O 1
ATOM 723 N N . ASP A 1 91 ? -13.053 -9.389 4.689 1.00 97.31 91 ASP A N 1
ATOM 724 C CA . ASP A 1 91 ? -12.289 -10.617 4.964 1.00 97.31 91 ASP A CA 1
ATOM 725 C C . ASP A 1 91 ? -12.011 -10.839 6.464 1.00 97.31 91 ASP A C 1
ATOM 727 O O . ASP A 1 91 ? -11.553 -11.906 6.863 1.00 97.31 91 ASP A O 1
ATOM 731 N N . PHE A 1 92 ? -12.249 -9.821 7.297 1.00 93.75 92 PHE A N 1
ATOM 732 C CA . PHE A 1 92 ? -11.972 -9.823 8.738 1.00 93.75 92 PHE A CA 1
ATOM 733 C C . PHE A 1 92 ? -13.244 -9.723 9.591 1.00 93.75 92 PHE A C 1
ATOM 735 O O . PHE A 1 92 ? -13.167 -9.315 10.753 1.00 93.75 92 PHE A O 1
ATOM 742 N N . LYS A 1 93 ? -14.405 -10.009 8.997 1.00 78.56 93 LYS A N 1
ATOM 743 C CA . LYS A 1 93 ? -15.699 -10.046 9.684 1.00 78.56 93 LYS A CA 1
ATOM 744 C C . LYS A 1 93 ? -16.056 -11.450 10.146 1.00 78.56 93 LYS A C 1
ATOM 746 O O . LYS A 1 93 ? -15.652 -12.414 9.464 1.00 78.56 93 LYS A O 1
#